Protein AF-A0A820Q859-F1 (afdb_monomer_lite)

Secondary structure (DSSP, 8-state):
------PPP-----S---HHHHHHHTTTS-SSS-----SSTT-S--S-TT--------S-GGGHHHHHHHHHHHH-S-TTT-BEEEEESSHHHHHHHTTS-TTEES-STTTTTTS-SEEEEEGGG-TT---TTB--------

pLDDT: mean 71.76, std 14.22, range [25.95, 87.44]

Structure (mmCIF, N/CA/C/O backbone):
data_AF-A0A820Q859-F1
#
_entry.id   AF-A0A820Q859-F1
#
loop_
_atom_site.group_PDB
_atom_site.id
_atom_site.type_symbol
_atom_site.label_atom_id
_atom_site.label_alt_id
_atom_site.label_comp_id
_atom_site.label_asym_id
_atom_site.label_entity_id
_atom_site.label_seq_id
_atom_site.pdbx_PDB_ins_code
_atom_site.Cartn_x
_atom_site.Cartn_y
_atom_site.Cartn_z
_atom_site.occupancy
_atom_site.B_iso_or_equiv
_atom_site.auth_seq_id
_atom_site.auth_comp_id
_atom_site.auth_asym_id
_atom_site.auth_atom_id
_atom_site.pdbx_PDB_model_num
ATOM 1 N N . MET A 1 1 ? -41.582 -17.927 31.302 1.00 36.53 1 MET A N 1
ATOM 2 C CA . MET A 1 1 ? -41.045 -17.971 29.927 1.00 36.53 1 MET A CA 1
ATOM 3 C C . MET A 1 1 ? -40.062 -16.819 29.808 1.00 36.53 1 MET A C 1
ATOM 5 O O . MET A 1 1 ? -40.500 -15.683 29.731 1.00 36.53 1 MET A O 1
ATOM 9 N N . PHE A 1 2 ? -38.762 -17.084 29.938 1.00 25.95 2 PHE A N 1
ATOM 10 C CA . PHE A 1 2 ? -37.740 -16.055 29.741 1.00 25.95 2 PHE A CA 1
ATOM 11 C C . PHE A 1 2 ? -37.345 -16.091 28.270 1.00 25.95 2 PHE A C 1
ATOM 13 O O . PHE A 1 2 ? -36.828 -17.099 27.791 1.00 25.95 2 PHE A O 1
ATOM 20 N N . ILE A 1 3 ? -37.661 -15.025 27.544 1.00 33.03 3 ILE A N 1
ATOM 21 C CA . ILE A 1 3 ? -37.110 -14.802 26.212 1.00 33.03 3 ILE A CA 1
ATOM 22 C C . ILE A 1 3 ? -35.664 -14.369 26.449 1.00 33.03 3 ILE A C 1
ATOM 24 O O . ILE A 1 3 ? -35.420 -13.276 26.949 1.00 33.03 3 ILE A O 1
ATOM 28 N N . VAL A 1 4 ? -34.709 -15.253 26.167 1.00 40.31 4 VAL A N 1
ATOM 29 C CA . VAL A 1 4 ? -33.303 -14.859 26.053 1.00 40.31 4 VAL A CA 1
ATOM 30 C C . VAL A 1 4 ? -33.155 -14.266 24.658 1.00 40.31 4 VAL A C 1
ATOM 32 O O . VAL A 1 4 ? -33.149 -14.997 23.667 1.00 40.31 4 VAL A O 1
ATOM 35 N N . GLU A 1 5 ? -33.111 -12.938 24.569 1.00 49.72 5 GLU A N 1
ATOM 36 C CA . GLU A 1 5 ? -32.757 -12.262 23.324 1.00 49.72 5 GLU A CA 1
ATOM 37 C C . GLU A 1 5 ? -31.323 -12.651 22.948 1.00 49.72 5 GLU A C 1
ATOM 39 O O . GLU A 1 5 ? -30.380 -12.503 23.725 1.00 49.72 5 GLU A O 1
ATOM 44 N N . LYS A 1 6 ? -31.158 -13.221 21.754 1.00 53.34 6 LYS A N 1
ATOM 45 C CA . LYS A 1 6 ? -29.855 -13.618 21.227 1.00 53.34 6 LYS A CA 1
ATOM 46 C C . LYS A 1 6 ? -29.118 -12.359 20.770 1.00 53.34 6 LYS A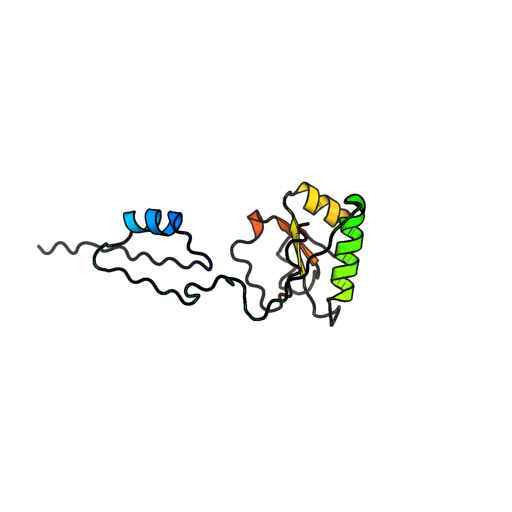 C 1
ATOM 48 O O . LYS A 1 6 ? -29.301 -11.915 19.638 1.00 53.34 6 LYS A O 1
ATOM 53 N N . GLU A 1 7 ? -28.305 -11.772 21.642 1.00 65.75 7 GLU A N 1
ATOM 54 C CA . GLU A 1 7 ? -27.445 -10.648 21.265 1.00 65.75 7 GLU A CA 1
ATOM 55 C C . GLU A 1 7 ? -26.340 -11.127 20.306 1.00 65.75 7 GLU A C 1
ATOM 57 O O . GLU A 1 7 ? -25.521 -11.986 20.635 1.00 65.75 7 GLU A O 1
ATOM 62 N N . ASN A 1 8 ? -26.325 -10.590 19.083 1.00 72.69 8 ASN A N 1
ATOM 63 C CA . ASN A 1 8 ? -25.276 -10.874 18.105 1.00 72.69 8 ASN A CA 1
ATOM 64 C C . ASN A 1 8 ? -24.046 -10.002 18.396 1.00 72.69 8 ASN A C 1
ATOM 66 O O . ASN A 1 8 ? -24.141 -8.776 18.424 1.00 72.69 8 ASN A O 1
ATOM 70 N N . VAL A 1 9 ? -22.879 -10.627 18.562 1.00 80.81 9 VAL A N 1
ATOM 71 C CA . VAL A 1 9 ? -21.610 -9.916 18.773 1.00 80.81 9 VAL A CA 1
ATOM 72 C C . VAL A 1 9 ? -21.007 -9.521 17.424 1.00 80.81 9 VAL A C 1
ATOM 74 O O . VAL A 1 9 ? -20.772 -10.372 16.568 1.00 80.81 9 VAL A O 1
ATOM 77 N N . MET A 1 10 ? -20.722 -8.229 17.243 1.00 81.00 10 MET A N 1
ATOM 78 C CA . MET A 1 10 ? -20.050 -7.687 16.058 1.00 81.00 10 MET A CA 1
ATOM 79 C C . MET A 1 10 ? -18.649 -7.199 16.432 1.00 81.00 10 MET A C 1
ATOM 81 O O . MET A 1 10 ? -18.503 -6.297 17.254 1.00 81.00 10 MET A O 1
ATOM 85 N N . ILE A 1 11 ? -17.623 -7.759 15.789 1.00 85.50 11 ILE A N 1
ATOM 86 C CA . ILE A 1 11 ? -16.226 -7.349 15.969 1.00 85.50 11 ILE A CA 1
ATOM 87 C C . ILE A 1 11 ? -15.690 -6.868 14.621 1.00 85.50 11 ILE A C 1
ATOM 89 O O . ILE A 1 11 ? -15.831 -7.556 13.613 1.00 85.50 11 ILE A O 1
ATOM 93 N N . VAL A 1 12 ? -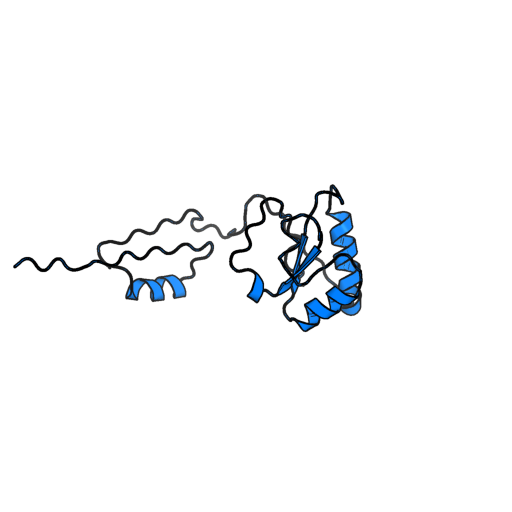15.090 -5.676 14.599 1.00 82.50 12 VAL A N 1
ATOM 94 C CA . VAL A 1 12 ? -14.527 -5.067 13.386 1.00 82.50 12 VAL A CA 1
ATOM 95 C C . VAL A 1 12 ? -13.068 -4.715 13.629 1.00 82.50 12 VAL A C 1
ATOM 97 O O . VAL A 1 12 ? -12.763 -3.925 14.520 1.00 82.50 12 VAL A O 1
ATOM 100 N N . PHE A 1 13 ? -12.181 -5.252 12.794 1.00 83.38 13 PHE A N 1
ATOM 101 C CA . PHE A 1 13 ? -10.766 -4.895 12.764 1.00 83.38 13 PHE A CA 1
ATOM 102 C C . PHE A 1 13 ? -10.464 -4.138 11.474 1.00 83.38 13 PHE A C 1
ATOM 104 O O . PHE A 1 13 ? -10.837 -4.577 10.388 1.00 83.38 13 PHE A O 1
ATOM 111 N N . SER A 1 14 ? -9.794 -2.993 11.585 1.00 79.56 14 SER A N 1
ATOM 112 C CA . SER A 1 14 ? -9.289 -2.269 10.421 1.00 79.56 14 SER A CA 1
ATOM 113 C C . SER A 1 14 ? -8.066 -1.444 10.790 1.00 79.56 14 SER A C 1
ATOM 115 O O . SER A 1 14 ? -8.062 -0.750 11.806 1.00 79.56 14 SER A O 1
ATOM 117 N N . ALA A 1 15 ? -7.060 -1.466 9.917 1.00 77.19 15 ALA A N 1
ATOM 118 C CA . ALA A 1 15 ? -5.903 -0.580 10.008 1.00 77.19 15 ALA A CA 1
ATOM 119 C C . ALA A 1 15 ? -6.274 0.890 9.731 1.00 77.19 15 ALA A C 1
ATOM 121 O O . ALA A 1 15 ? -5.5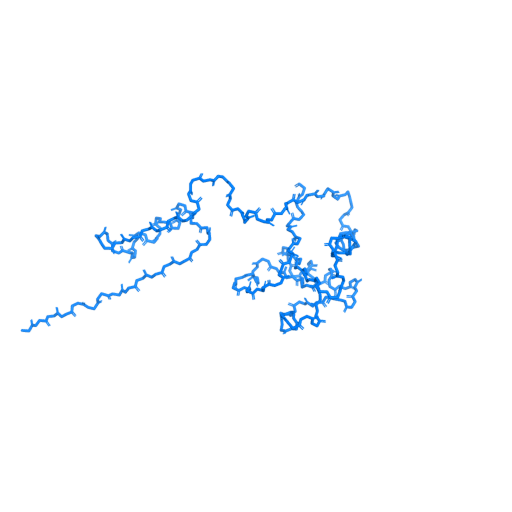85 1.803 10.176 1.00 77.19 15 ALA A O 1
ATOM 122 N N . THR A 1 16 ? -7.374 1.143 9.011 1.00 76.38 16 THR A N 1
ATOM 123 C CA . THR A 1 16 ? -7.867 2.501 8.747 1.00 76.38 16 THR A CA 1
ATOM 124 C C . THR A 1 16 ? -9.363 2.604 9.027 1.00 76.38 16 THR A C 1
ATOM 126 O O . THR A 1 16 ? -10.186 1.878 8.471 1.00 76.38 16 THR A O 1
ATOM 129 N N . ILE A 1 17 ? -9.748 3.523 9.913 1.00 80.25 17 ILE A N 1
ATOM 130 C CA . ILE A 1 17 ? -11.156 3.756 10.251 1.00 80.25 17 ILE A CA 1
ATOM 131 C C . ILE A 1 17 ? -11.516 5.195 9.885 1.00 80.25 17 ILE A C 1
ATOM 133 O O . ILE A 1 17 ? -11.246 6.134 10.636 1.00 80.25 17 ILE A O 1
ATOM 137 N N . SER A 1 18 ? -12.122 5.365 8.708 1.00 81.88 18 SER A N 1
ATOM 138 C CA . SER A 1 18 ? -12.617 6.660 8.235 1.00 81.88 18 SER A CA 1
ATOM 139 C C . SER A 1 18 ? -13.898 7.079 8.966 1.00 81.88 18 SER A C 1
ATOM 141 O O . SER A 1 18 ? -14.621 6.253 9.528 1.00 81.88 18 SER A O 1
ATOM 143 N N . TYR A 1 19 ? -14.212 8.378 8.944 1.00 81.69 19 TYR A N 1
ATOM 144 C CA . TYR A 1 19 ? -15.425 8.905 9.578 1.00 81.69 19 TYR A CA 1
ATOM 145 C C . TYR A 1 19 ? -16.710 8.282 9.004 1.00 81.69 19 TYR A C 1
ATOM 147 O O . TYR A 1 19 ? -17.597 7.880 9.756 1.00 81.69 19 TYR A O 1
ATOM 155 N N . TRP A 1 20 ? -16.789 8.138 7.677 1.00 87.25 20 TRP A N 1
ATOM 156 C CA . TRP A 1 20 ? -17.935 7.510 7.014 1.00 87.25 20 TRP A CA 1
ATOM 157 C C . TRP A 1 20 ? -18.148 6.059 7.472 1.00 87.25 20 TRP A C 1
ATOM 159 O O . TRP A 1 20 ? -19.287 5.650 7.713 1.00 87.25 20 TRP A O 1
ATOM 169 N N . LEU A 1 21 ? -17.063 5.301 7.667 1.00 83.81 21 LEU A N 1
ATOM 170 C CA . LEU A 1 21 ? -17.147 3.926 8.153 1.00 83.81 21 LEU A CA 1
ATOM 171 C C . LEU A 1 21 ? -17.681 3.886 9.590 1.00 83.81 21 LEU A C 1
ATOM 173 O O . LEU A 1 21 ? -18.595 3.115 9.870 1.00 83.81 21 LEU A O 1
ATOM 177 N N . LYS A 1 22 ? -17.205 4.773 10.480 1.00 83.56 22 LYS A N 1
ATOM 178 C CA . LYS A 1 22 ? -17.732 4.887 11.858 1.00 83.56 22 LYS A CA 1
ATOM 179 C C . LYS A 1 22 ? -19.234 5.175 11.874 1.00 83.56 22 LYS A C 1
ATOM 181 O O . LYS A 1 22 ? -19.971 4.524 12.610 1.00 83.56 22 LYS A O 1
ATOM 186 N N . LYS A 1 23 ? -19.688 6.118 11.042 1.00 86.06 23 LYS A N 1
ATOM 187 C CA . LYS A 1 23 ? -21.110 6.485 10.921 1.00 86.06 23 LYS A CA 1
ATOM 188 C C . LYS A 1 23 ? -21.965 5.345 10.359 1.00 86.06 23 LYS A C 1
ATOM 190 O O . LYS A 1 23 ? -23.142 5.228 10.690 1.00 86.06 23 LYS A O 1
ATOM 195 N N . SER A 1 24 ? -21.387 4.515 9.498 1.00 87.44 24 SER A N 1
ATOM 196 C CA . SER A 1 24 ? -22.075 3.348 8.945 1.00 87.44 24 SER A CA 1
ATOM 197 C C . SER A 1 24 ? -22.178 2.229 9.984 1.00 87.44 24 SER A C 1
ATOM 199 O O . SER A 1 24 ? -23.263 1.694 10.198 1.00 87.44 24 SER A O 1
ATOM 201 N N . LEU A 1 25 ? -21.085 1.941 10.698 1.00 85.06 25 LEU A N 1
ATOM 202 C CA . LEU A 1 25 ? -21.034 0.934 11.764 1.00 85.06 25 LEU A CA 1
ATOM 203 C C . LEU A 1 25 ? -21.946 1.272 12.949 1.00 85.06 25 LEU A C 1
ATOM 205 O O . LEU A 1 25 ? -22.538 0.371 13.538 1.00 85.06 25 LEU A O 1
ATOM 209 N N . SER A 1 26 ? -22.132 2.557 13.266 1.00 84.88 26 SER A N 1
ATOM 210 C CA . SER A 1 26 ? -22.999 2.976 14.375 1.00 84.88 26 SER A CA 1
ATOM 211 C C . SER A 1 26 ? -24.477 2.620 14.192 1.00 84.88 26 SER A C 1
ATOM 213 O O . SER A 1 26 ? -25.236 2.746 15.145 1.00 84.88 26 SER A O 1
ATOM 215 N N . ARG A 1 27 ? -24.903 2.211 12.989 1.00 86.50 27 ARG A N 1
ATOM 216 C CA . ARG A 1 27 ? -26.265 1.714 12.731 1.00 86.50 27 ARG A CA 1
ATOM 217 C C . ARG A 1 27 ? -26.455 0.253 13.138 1.00 86.50 27 ARG A C 1
ATOM 219 O O . ARG A 1 27 ? -27.584 -0.157 13.362 1.00 86.50 27 ARG A O 1
ATOM 226 N N . TYR A 1 28 ? -25.365 -0.510 13.197 1.00 82.06 28 TYR A N 1
ATOM 227 C CA . TYR A 1 28 ? -25.378 -1.954 13.439 1.00 82.06 28 TYR A CA 1
ATOM 228 C C . TYR A 1 28 ? -24.835 -2.328 14.821 1.00 82.06 28 TYR A C 1
ATOM 230 O O . TYR A 1 28 ? -25.159 -3.390 15.338 1.00 82.06 28 TYR A O 1
ATOM 238 N N . MET A 1 29 ? -24.012 -1.467 15.425 1.00 84.06 29 MET A N 1
ATOM 239 C CA . MET A 1 29 ? -23.481 -1.684 16.770 1.00 84.06 29 MET A CA 1
ATOM 240 C C . MET A 1 29 ? -24.447 -1.203 17.850 1.00 84.06 29 MET A C 1
ATOM 242 O O . MET A 1 29 ? -25.104 -0.171 17.696 1.00 84.06 29 MET A O 1
ATOM 246 N N . SER A 1 30 ? -24.456 -1.913 18.981 1.00 82.12 30 SER A N 1
ATOM 247 C CA . SER A 1 30 ? -25.167 -1.481 20.183 1.00 82.12 30 SER A CA 1
ATOM 248 C C . SER A 1 30 ? -24.743 -0.065 20.586 1.00 82.12 30 SER A C 1
ATOM 250 O O . SER A 1 30 ? -23.563 0.294 20.550 1.00 82.12 30 SER A O 1
ATOM 252 N N . GLN A 1 31 ? -25.717 0.766 20.957 1.00 79.62 31 GLN A N 1
ATOM 253 C CA . GLN A 1 31 ? -25.452 2.133 21.404 1.00 79.62 31 GLN A CA 1
ATOM 254 C C . GLN A 1 31 ? -24.889 2.169 22.827 1.00 79.62 31 GLN A C 1
ATOM 256 O O . GLN A 1 31 ? -24.100 3.062 23.137 1.00 79.62 31 GLN A O 1
ATOM 261 N N . THR A 1 32 ? -25.273 1.192 23.650 1.00 78.50 32 THR A N 1
ATOM 262 C CA . THR A 1 32 ? -24.944 1.091 25.076 1.00 78.50 32 THR A CA 1
ATOM 263 C C . THR A 1 32 ? -23.750 0.176 25.332 1.00 78.50 32 THR A C 1
ATOM 265 O O . THR A 1 32 ? -22.902 0.505 26.154 1.00 78.50 32 THR A O 1
ATOM 268 N N . ASN A 1 33 ? -23.624 -0.913 24.569 1.00 80.00 33 ASN A N 1
ATOM 269 C CA . ASN A 1 33 ? -22.588 -1.932 24.747 1.00 80.00 33 ASN A CA 1
ATOM 270 C C . ASN A 1 33 ? -21.635 -1.956 23.541 1.00 80.00 33 ASN A C 1
ATOM 272 O O . ASN A 1 33 ? -21.643 -2.890 22.740 1.00 80.00 33 ASN A O 1
ATOM 276 N N . LYS A 1 34 ? -20.819 -0.905 23.388 1.00 83.69 34 LYS A N 1
ATOM 277 C CA . LYS A 1 34 ? -19.760 -0.830 22.365 1.00 83.69 34 LYS A CA 1
ATOM 278 C C . LYS A 1 34 ? -18.437 -0.364 22.958 1.00 83.69 34 LYS A C 1
ATOM 280 O O . LYS A 1 34 ? -18.404 0.492 23.839 1.00 83.69 34 LYS A O 1
ATOM 285 N N . SER A 1 35 ? -17.339 -0.859 22.401 1.00 84.12 35 SER A N 1
ATOM 286 C CA . SER A 1 35 ? -15.987 -0.421 22.748 1.00 84.12 35 SER A CA 1
ATOM 287 C C . SER A 1 35 ? -15.204 -0.111 21.479 1.00 84.12 35 SER A C 1
ATOM 289 O O . SER A 1 35 ? -15.256 -0.863 20.509 1.00 84.12 35 SER A O 1
ATOM 291 N N . PHE A 1 36 ? -14.489 1.014 21.478 1.00 83.44 36 PHE A N 1
ATOM 292 C CA . PHE A 1 36 ? -13.631 1.422 20.369 1.00 83.44 36 PHE A CA 1
ATOM 293 C C . PHE A 1 36 ? -12.188 1.501 20.853 1.00 83.44 36 PHE A C 1
ATOM 295 O O . PHE A 1 36 ? -11.861 2.337 21.691 1.00 83.44 36 PHE A O 1
ATOM 302 N N . ILE A 1 37 ? -11.333 0.632 20.317 1.00 84.56 37 ILE A N 1
ATOM 303 C CA . ILE A 1 37 ? -9.910 0.581 20.654 1.00 84.56 37 ILE A CA 1
ATOM 304 C C . ILE A 1 37 ? -9.136 1.183 19.481 1.00 84.56 37 ILE A C 1
ATOM 306 O O . ILE A 1 37 ? -9.115 0.615 18.391 1.00 84.56 37 ILE A O 1
ATOM 310 N N . ASN A 1 38 ? -8.522 2.349 19.694 1.00 82.06 38 ASN A N 1
ATOM 311 C CA . ASN A 1 38 ? -7.678 3.012 18.700 1.00 82.06 38 ASN A CA 1
ATOM 312 C C . ASN A 1 38 ? -6.214 2.963 19.133 1.00 82.06 38 ASN A C 1
ATOM 314 O O . ASN A 1 38 ? -5.790 3.771 19.953 1.00 82.06 38 ASN A O 1
ATOM 318 N N . LEU A 1 39 ? -5.447 2.044 18.550 1.00 80.69 39 LEU A N 1
ATOM 319 C CA . LEU A 1 39 ? -4.013 1.910 18.827 1.00 80.69 39 LEU A CA 1
ATOM 320 C C . LEU A 1 39 ? -3.140 2.885 18.013 1.00 80.69 39 LEU A C 1
ATOM 322 O O . LEU A 1 39 ? -1.948 2.987 18.273 1.00 80.69 39 LEU A O 1
ATOM 326 N N . ILE A 1 40 ? -3.716 3.595 17.033 1.00 74.00 40 ILE A N 1
ATOM 327 C CA . ILE A 1 40 ? -2.992 4.506 16.124 1.00 74.00 40 ILE A CA 1
ATOM 328 C C . ILE A 1 40 ? -3.024 5.961 16.641 1.00 74.00 40 ILE A C 1
ATOM 330 O O . ILE A 1 40 ? -2.132 6.753 16.339 1.00 74.00 40 ILE A O 1
ATOM 334 N N . GLY A 1 41 ? -4.037 6.325 17.437 1.00 70.69 41 GLY A N 1
ATOM 335 C CA . GLY A 1 41 ? -4.248 7.698 17.920 1.00 70.69 41 GLY A CA 1
ATOM 336 C C . GLY A 1 41 ? -4.710 8.668 16.820 1.00 70.69 41 GLY A C 1
ATOM 337 O O . GLY A 1 41 ? -5.250 8.235 15.799 1.00 70.69 41 GLY A O 1
ATOM 338 N N . ASP A 1 42 ? -4.506 9.974 17.035 1.00 68.81 42 ASP A N 1
ATOM 339 C CA . ASP A 1 42 ? -4.796 11.058 16.069 1.00 68.81 42 ASP A CA 1
ATOM 340 C C . ASP A 1 42 ? -3.569 11.446 15.218 1.00 68.81 42 ASP A C 1
ATOM 342 O O . ASP A 1 42 ? -3.544 12.489 14.561 1.00 68.81 42 ASP A O 1
ATOM 346 N N . SER A 1 43 ? -2.533 10.600 15.213 1.00 59.91 43 SER A N 1
ATOM 347 C CA . SER A 1 43 ? -1.325 10.814 14.416 1.00 59.91 43 SER A CA 1
ATOM 348 C C . SER A 1 43 ? -1.653 10.927 12.922 1.00 59.91 43 SER A C 1
ATOM 350 O O . SER A 1 43 ? -2.423 10.137 12.363 1.00 59.91 43 SER A O 1
ATOM 352 N N . GLN A 1 44 ? -1.024 11.897 12.252 1.00 57.53 44 GLN A N 1
ATOM 353 C CA . GLN A 1 44 ? -1.093 12.022 10.793 1.00 57.53 44 GLN A CA 1
ATOM 354 C C . GLN A 1 44 ? -0.324 10.900 10.079 1.00 57.53 44 GLN A C 1
ATOM 356 O O . GLN A 1 44 ? -0.698 10.508 8.973 1.00 57.53 44 GLN A O 1
ATOM 361 N N . GLN A 1 45 ? 0.706 10.334 10.718 1.00 57.72 45 GLN A N 1
ATOM 362 C CA . GLN A 1 45 ? 1.410 9.159 10.209 1.00 57.72 45 GLN A CA 1
ATOM 363 C C . GLN A 1 45 ? 0.653 7.890 10.604 1.00 57.72 45 GLN A C 1
ATOM 365 O O . GLN A 1 45 ? 0.732 7.421 11.737 1.00 57.72 45 GLN A O 1
ATOM 370 N N . LYS A 1 46 ? -0.090 7.345 9.636 1.00 66.94 46 LYS A N 1
ATOM 371 C CA . LYS A 1 46 ? -0.842 6.081 9.746 1.00 66.94 46 LYS A CA 1
ATOM 372 C C . LYS A 1 46 ? -0.109 4.892 9.113 1.00 66.94 46 LYS A C 1
ATOM 374 O O . LYS A 1 46 ? -0.710 3.845 8.891 1.00 66.94 46 LYS A O 1
ATOM 379 N N . THR A 1 47 ? 1.163 5.070 8.767 1.00 66.06 47 THR A N 1
ATOM 380 C CA . THR A 1 47 ? 2.028 4.036 8.191 1.00 66.06 47 THR A CA 1
ATOM 381 C C . THR A 1 47 ? 2.886 3.394 9.279 1.00 66.06 47 THR A C 1
ATOM 383 O O . THR A 1 47 ? 3.105 3.975 10.340 1.00 66.06 47 THR A O 1
ATOM 386 N N . ALA A 1 48 ? 3.343 2.162 9.047 1.00 71.69 48 ALA A N 1
ATOM 387 C CA . ALA A 1 48 ? 4.171 1.451 10.016 1.00 71.69 48 ALA A CA 1
ATOM 388 C C . ALA A 1 48 ? 5.507 2.182 10.247 1.00 71.69 48 ALA A C 1
ATOM 390 O O . ALA A 1 48 ? 6.155 2.614 9.298 1.00 71.69 48 ALA A O 1
ATOM 391 N N . ILE A 1 49 ? 5.936 2.263 11.511 1.00 70.56 49 ILE A N 1
ATOM 392 C CA . ILE A 1 49 ? 7.121 3.027 11.955 1.00 70.56 49 ILE A CA 1
ATOM 393 C C . ILE A 1 49 ? 8.406 2.560 11.247 1.00 70.56 49 ILE A C 1
ATOM 395 O O . ILE A 1 49 ? 9.301 3.354 10.979 1.00 70.56 49 ILE A O 1
ATOM 399 N N . ASN A 1 50 ? 8.473 1.278 10.887 1.00 77.19 50 ASN A N 1
ATOM 400 C CA . ASN A 1 50 ? 9.647 0.660 10.268 1.00 77.19 50 ASN A CA 1
ATOM 401 C C . ASN A 1 50 ? 9.642 0.735 8.728 1.00 77.19 50 ASN A C 1
ATOM 403 O O . ASN A 1 50 ? 10.412 0.021 8.083 1.00 77.19 50 ASN A O 1
ATOM 407 N N . VAL A 1 51 ? 8.772 1.553 8.122 1.00 77.62 51 VAL A N 1
ATOM 408 C CA . VAL A 1 51 ? 8.676 1.711 6.662 1.00 77.62 51 VAL A CA 1
ATOM 409 C C . VAL A 1 51 ? 9.265 3.051 6.231 1.00 77.62 51 VAL A C 1
ATOM 4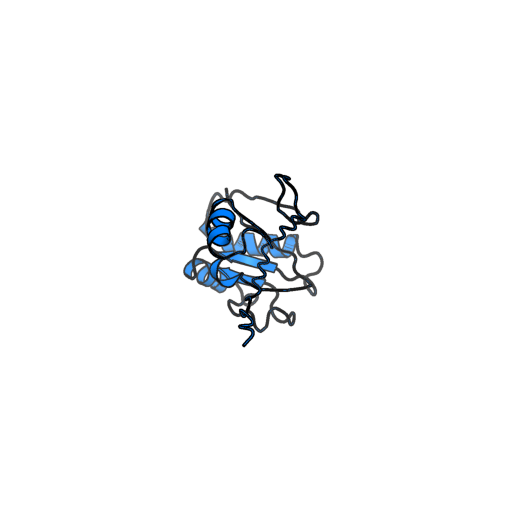11 O O . VAL A 1 51 ? 8.793 4.115 6.626 1.00 77.62 51 VAL A O 1
ATOM 414 N N . GLN A 1 52 ? 10.272 2.999 5.358 1.00 81.56 52 GLN A N 1
ATOM 415 C CA . GLN A 1 52 ? 10.810 4.179 4.686 1.00 81.56 52 GLN A CA 1
ATOM 416 C C . GLN A 1 52 ? 10.091 4.397 3.350 1.00 81.56 52 GLN A C 1
ATOM 418 O O . GLN A 1 52 ? 10.028 3.497 2.514 1.00 81.56 52 GLN A O 1
ATOM 423 N N . HIS A 1 53 ? 9.579 5.608 3.132 1.00 82.88 53 HIS A N 1
ATOM 424 C CA . HIS A 1 53 ? 8.911 5.991 1.889 1.00 82.88 53 HIS A CA 1
ATOM 425 C C . HIS A 1 53 ? 9.876 6.742 0.965 1.00 82.88 53 HIS A C 1
ATOM 427 O O . HIS A 1 53 ? 10.507 7.713 1.378 1.00 82.88 53 HIS A O 1
ATOM 433 N N . LEU A 1 54 ? 9.967 6.305 -0.292 1.00 83.81 54 LEU A N 1
ATOM 434 C CA . LEU A 1 54 ? 10.758 6.938 -1.350 1.00 83.81 54 LEU A CA 1
ATOM 435 C C . LEU A 1 54 ? 9.845 7.251 -2.541 1.00 83.81 54 LEU A C 1
ATOM 437 O O . LEU A 1 54 ? 8.916 6.493 -2.815 1.00 83.81 54 LEU A O 1
ATOM 441 N N . SER A 1 55 ? 10.111 8.349 -3.250 1.00 86.31 55 SER A N 1
ATOM 442 C CA . SER A 1 55 ? 9.392 8.726 -4.474 1.00 86.31 55 SER A CA 1
ATOM 443 C C . SER A 1 55 ? 10.378 9.035 -5.599 1.00 86.31 55 SER A C 1
ATOM 445 O O . SER A 1 55 ? 11.465 9.561 -5.363 1.00 86.31 55 SER A O 1
ATOM 447 N N . PHE A 1 56 ? 10.002 8.677 -6.827 1.00 83.38 56 PHE A N 1
ATOM 448 C CA . PHE A 1 56 ? 10.821 8.865 -8.021 1.00 83.38 56 PHE A CA 1
ATOM 449 C C . PHE A 1 56 ? 9.960 9.458 -9.130 1.00 83.38 56 PHE A C 1
ATOM 451 O O . PHE A 1 56 ? 8.924 8.897 -9.485 1.00 83.38 56 PHE A O 1
ATOM 458 N N . LYS A 1 57 ? 10.397 10.581 -9.701 1.00 85.56 57 LYS A N 1
ATOM 459 C CA . LYS A 1 57 ? 9.742 11.165 -10.871 1.00 85.56 57 LYS A CA 1
ATOM 460 C C . LYS A 1 57 ? 10.251 10.478 -12.136 1.00 85.56 57 LYS A C 1
ATOM 462 O O . LYS A 1 57 ? 11.457 10.398 -12.356 1.00 85.56 57 LYS A O 1
ATOM 467 N N . LEU A 1 58 ? 9.327 10.018 -12.973 1.00 82.75 58 LEU A N 1
ATOM 468 C CA . LEU A 1 58 ? 9.628 9.400 -14.260 1.00 82.75 58 LEU A CA 1
ATOM 469 C C . LEU A 1 58 ? 9.283 10.366 -15.391 1.00 82.75 58 LEU A C 1
ATOM 471 O O . LEU A 1 58 ? 8.149 10.821 -15.493 1.00 82.75 58 LEU A O 1
ATOM 475 N N . ASN A 1 59 ? 10.263 10.661 -16.247 1.00 83.94 59 ASN A N 1
ATOM 476 C CA . ASN A 1 59 ? 10.055 11.508 -17.427 1.00 83.94 59 ASN A CA 1
ATOM 477 C C . ASN A 1 59 ? 9.524 10.712 -18.630 1.00 83.94 59 ASN A C 1
ATOM 479 O O . ASN A 1 59 ? 8.890 11.284 -19.507 1.00 83.94 59 ASN A O 1
ATOM 483 N N . ASN A 1 60 ? 9.789 9.403 -18.673 1.00 85.19 60 ASN A N 1
ATOM 484 C CA . ASN A 1 60 ? 9.285 8.493 -19.695 1.00 85.19 60 ASN A CA 1
ATOM 485 C C . ASN A 1 60 ? 8.656 7.270 -19.012 1.00 85.19 60 ASN A C 1
ATOM 487 O O . ASN A 1 60 ? 9.345 6.528 -18.308 1.00 85.19 60 ASN A O 1
ATOM 491 N N . ILE A 1 61 ? 7.353 7.079 -19.224 1.00 80.50 61 ILE A N 1
ATOM 492 C CA . ILE A 1 61 ? 6.576 5.987 -18.633 1.00 80.50 61 ILE A CA 1
ATOM 493 C C . ILE A 1 61 ? 6.945 4.618 -19.217 1.00 80.50 61 ILE A C 1
ATOM 495 O O . ILE A 1 61 ? 6.875 3.619 -18.505 1.00 80.50 61 ILE A O 1
ATOM 499 N N . ASP A 1 62 ? 7.429 4.571 -20.459 1.00 81.25 62 ASP A N 1
ATOM 500 C CA . ASP A 1 62 ? 7.783 3.324 -21.146 1.00 81.25 62 ASP A CA 1
ATOM 501 C C . ASP A 1 62 ? 8.958 2.613 -20.459 1.00 81.25 62 ASP A C 1
ATOM 503 O O . ASP A 1 62 ? 9.071 1.390 -20.493 1.00 81.25 62 ASP A O 1
ATOM 507 N N . LYS A 1 63 ? 9.808 3.371 -19.749 1.00 82.88 63 LYS A N 1
ATOM 508 C CA . LYS A 1 63 ? 10.942 2.842 -18.972 1.00 82.88 63 LYS A CA 1
ATOM 509 C C . LYS A 1 63 ? 10.568 2.367 -17.566 1.00 82.88 63 LYS A C 1
ATOM 511 O O . LYS A 1 63 ? 11.440 1.938 -16.811 1.00 82.88 63 LYS A O 1
ATOM 516 N N . ARG A 1 64 ? 9.291 2.439 -17.175 1.00 83.75 64 ARG A N 1
ATOM 517 C CA . ARG A 1 64 ? 8.842 2.085 -15.818 1.00 83.75 64 ARG A CA 1
ATOM 518 C C . ARG A 1 64 ? 9.226 0.654 -15.435 1.00 83.75 64 ARG A C 1
ATOM 520 O O . ARG A 1 64 ? 9.646 0.446 -14.303 1.00 83.75 64 ARG A O 1
ATOM 527 N N . ALA A 1 65 ? 9.126 -0.299 -16.363 1.00 80.62 65 ALA A N 1
ATOM 528 C CA . ALA A 1 65 ? 9.479 -1.699 -16.115 1.00 80.62 65 ALA A CA 1
ATOM 529 C C . ALA A 1 65 ? 10.959 -1.874 -15.742 1.00 80.62 65 ALA A C 1
ATOM 531 O O . ALA A 1 65 ? 11.278 -2.448 -14.702 1.00 80.62 65 ALA A O 1
ATOM 532 N N . GLU A 1 66 ? 11.853 -1.308 -16.555 1.00 82.75 66 GLU A N 1
ATOM 533 C CA . GLU A 1 66 ? 13.303 -1.334 -16.340 1.00 82.75 66 GLU A CA 1
ATOM 534 C C . GLU A 1 66 ? 13.675 -0.686 -15.001 1.00 82.75 66 GLU A C 1
ATOM 536 O O . GLU A 1 66 ? 14.416 -1.258 -14.206 1.00 82.75 66 GLU A O 1
ATOM 541 N N . ILE A 1 67 ? 13.079 0.470 -14.697 1.00 85.69 67 ILE A N 1
ATOM 542 C CA . ILE A 1 67 ? 13.368 1.210 -13.465 1.00 85.69 67 ILE A CA 1
ATOM 543 C C . ILE A 1 67 ? 12.881 0.454 -12.227 1.00 85.69 67 ILE A C 1
ATOM 545 O O . ILE A 1 67 ? 13.597 0.407 -11.228 1.00 85.69 67 ILE A O 1
ATOM 549 N N . VAL A 1 68 ? 11.694 -0.159 -12.273 1.00 83.69 68 VAL A N 1
ATOM 550 C CA . VAL A 1 68 ? 11.190 -0.991 -11.167 1.00 83.69 68 VAL A CA 1
ATOM 551 C C . VAL A 1 68 ? 12.144 -2.154 -10.885 1.00 83.69 68 VAL A C 1
ATOM 553 O O . VAL A 1 68 ? 12.435 -2.423 -9.719 1.00 83.69 68 VAL A O 1
ATOM 556 N N . LEU A 1 69 ? 12.682 -2.794 -11.926 1.00 79.44 69 LEU A N 1
ATOM 557 C CA . LEU A 1 69 ? 13.671 -3.865 -11.781 1.00 79.44 69 LEU A CA 1
ATOM 558 C C . LEU A 1 69 ? 14.986 -3.351 -11.180 1.00 79.44 69 LEU A C 1
ATOM 560 O O . LEU A 1 69 ? 15.474 -3.924 -10.207 1.00 79.44 69 LEU A O 1
ATOM 564 N N . SER A 1 70 ? 15.518 -2.229 -11.673 1.00 83.62 70 SER A N 1
ATOM 565 C CA . SER A 1 70 ? 16.735 -1.628 -11.108 1.00 83.62 70 SER A CA 1
ATOM 566 C C . SER A 1 70 ? 16.560 -1.221 -9.640 1.00 83.62 70 SER A C 1
ATOM 568 O O . SER A 1 70 ? 17.478 -1.369 -8.832 1.00 83.62 70 SER A O 1
ATOM 570 N N . LEU A 1 71 ? 15.381 -0.712 -9.265 1.00 86.00 71 LEU A N 1
ATOM 571 C CA . LEU A 1 71 ? 15.055 -0.392 -7.874 1.00 86.00 71 LEU A CA 1
ATOM 572 C C . LEU A 1 71 ? 14.981 -1.657 -7.018 1.00 86.00 71 LEU A C 1
ATOM 574 O O . LEU A 1 71 ? 15.524 -1.672 -5.912 1.00 86.00 71 LEU A O 1
ATOM 578 N N . PHE A 1 72 ? 14.351 -2.715 -7.525 1.00 81.69 72 PHE A N 1
ATOM 579 C CA . PHE A 1 72 ? 14.301 -3.999 -6.838 1.00 81.69 72 PHE A CA 1
ATOM 580 C C . PHE A 1 72 ? 15.710 -4.521 -6.535 1.00 81.69 72 PHE A C 1
ATOM 582 O O . PHE A 1 72 ? 15.991 -4.857 -5.387 1.00 81.69 72 PHE A O 1
ATOM 589 N N . GLU A 1 73 ? 16.615 -4.522 -7.513 1.00 80.44 73 GLU A N 1
ATOM 590 C CA . GLU A 1 73 ? 18.000 -4.971 -7.323 1.00 80.44 73 GLU A CA 1
ATOM 591 C C . GLU A 1 73 ? 18.765 -4.091 -6.331 1.00 80.44 73 GLU A C 1
ATOM 593 O O . GLU A 1 73 ? 19.421 -4.603 -5.424 1.00 80.44 73 GLU A O 1
ATOM 598 N N . LYS A 1 74 ? 18.633 -2.765 -6.448 1.00 84.31 74 LYS A N 1
ATOM 599 C CA . LYS A 1 74 ? 19.333 -1.804 -5.587 1.00 84.31 74 LYS A CA 1
ATOM 600 C C . LYS A 1 74 ? 18.915 -1.895 -4.117 1.00 84.31 74 LYS A C 1
ATOM 602 O O . LYS A 1 74 ? 19.756 -1.729 -3.236 1.00 84.31 74 LYS A O 1
ATOM 607 N N . TYR A 1 75 ? 17.626 -2.101 -3.849 1.00 83.06 75 TYR A N 1
ATOM 608 C CA . TYR A 1 75 ? 17.078 -2.117 -2.486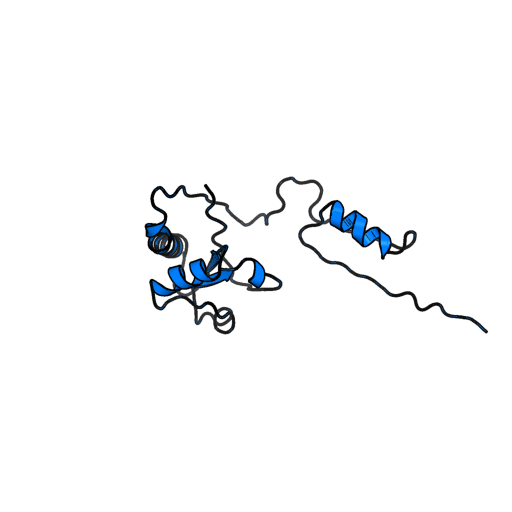 1.00 83.06 75 TYR A CA 1
ATOM 609 C C . TYR A 1 75 ? 16.941 -3.530 -1.896 1.00 83.06 75 TYR A C 1
ATOM 611 O O . TYR A 1 75 ? 16.642 -3.685 -0.707 1.00 83.06 75 TYR A O 1
ATOM 619 N N . SER A 1 76 ? 17.222 -4.570 -2.683 1.00 75.56 76 SER A N 1
ATOM 620 C CA . SER A 1 76 ? 17.289 -5.950 -2.203 1.00 75.56 76 SER A CA 1
ATOM 621 C C . SER A 1 76 ? 18.662 -6.252 -1.604 1.00 75.56 76 SER A C 1
ATOM 623 O O . SER A 1 76 ? 19.543 -6.783 -2.271 1.00 75.56 76 SER A O 1
ATOM 625 N N . ASN A 1 77 ? 18.836 -5.969 -0.307 1.00 66.00 77 ASN A N 1
ATOM 626 C CA . ASN A 1 77 ? 20.094 -6.218 0.423 1.00 66.00 77 ASN A CA 1
ATOM 627 C C . ASN A 1 77 ? 20.639 -7.656 0.269 1.00 66.00 77 ASN A C 1
ATOM 629 O O . ASN A 1 77 ? 21.844 -7.871 0.365 1.00 66.00 77 ASN A O 1
ATOM 633 N N . ASN A 1 78 ? 19.764 -8.653 0.087 1.00 66.94 78 ASN A N 1
ATOM 634 C CA . ASN A 1 78 ? 20.153 -10.025 -0.235 1.00 66.94 78 ASN A CA 1
ATOM 635 C C . ASN A 1 78 ? 19.186 -10.595 -1.277 1.00 66.94 78 ASN A C 1
ATOM 637 O O . ASN A 1 78 ? 18.045 -10.936 -0.955 1.00 66.94 78 ASN A O 1
ATOM 641 N N . ILE A 1 79 ? 19.660 -10.714 -2.515 1.00 60.22 79 ILE A N 1
ATOM 642 C CA . ILE A 1 79 ? 18.908 -11.207 -3.680 1.00 60.22 79 ILE A CA 1
ATOM 643 C C . ILE A 1 79 ? 18.279 -12.598 -3.459 1.00 60.22 79 ILE A C 1
ATOM 645 O O . ILE A 1 79 ? 17.272 -12.922 -4.091 1.00 60.22 79 ILE A O 1
ATOM 649 N N . ASN A 1 80 ? 18.823 -13.405 -2.541 1.00 62.09 80 ASN A N 1
ATOM 650 C CA . ASN A 1 80 ? 18.336 -14.757 -2.245 1.00 62.09 80 ASN A CA 1
ATOM 651 C C . ASN A 1 80 ? 17.332 -14.813 -1.080 1.00 62.09 80 ASN A C 1
ATOM 653 O O . ASN A 1 80 ? 16.817 -15.884 -0.778 1.00 62.09 80 ASN A O 1
ATOM 657 N N . LYS A 1 81 ? 17.070 -13.689 -0.397 1.00 66.31 81 LYS A N 1
ATOM 658 C CA . LYS A 1 81 ? 16.143 -13.612 0.752 1.00 66.31 81 LYS A CA 1
ATOM 659 C C . LYS A 1 81 ? 15.138 -12.460 0.671 1.00 66.31 81 LYS A C 1
ATOM 661 O O . LYS A 1 81 ? 14.324 -12.310 1.573 1.00 66.31 81 LYS A O 1
ATOM 666 N N . SER A 1 82 ? 15.225 -11.611 -0.351 1.00 70.75 82 SER A N 1
ATOM 667 C CA . SER A 1 82 ? 14.371 -10.427 -0.472 1.00 70.75 82 SER A CA 1
ATOM 668 C C . SER A 1 82 ? 13.192 -10.726 -1.384 1.00 70.75 82 SER A C 1
ATOM 670 O O . SER A 1 82 ? 13.364 -11.274 -2.474 1.00 70.75 82 SER A O 1
ATOM 672 N N . GLN A 1 83 ? 12.005 -10.339 -0.932 1.00 77.56 83 GLN A N 1
ATOM 673 C CA . GLN A 1 83 ? 10.784 -10.396 -1.715 1.00 77.56 83 GLN A CA 1
ATOM 674 C C . GLN A 1 83 ? 10.159 -9.011 -1.777 1.00 77.56 83 GLN A C 1
ATOM 676 O O . GLN A 1 83 ? 10.125 -8.291 -0.774 1.00 77.56 83 GLN A O 1
ATOM 681 N N . SER A 1 84 ? 9.643 -8.653 -2.945 1.00 81.81 84 SER A N 1
ATOM 682 C CA . SER A 1 84 ? 9.001 -7.365 -3.176 1.00 81.81 84 SER A CA 1
ATOM 683 C C . SER A 1 84 ? 7.678 -7.542 -3.898 1.00 81.81 84 SER A C 1
ATOM 685 O O . SER A 1 84 ? 7.493 -8.462 -4.692 1.00 81.81 84 SER A O 1
ATOM 687 N N . ILE A 1 85 ? 6.753 -6.634 -3.606 1.00 83.69 85 ILE A N 1
ATOM 688 C CA . ILE A 1 85 ? 5.453 -6.551 -4.263 1.00 83.69 85 ILE A CA 1
ATOM 689 C C . ILE A 1 85 ? 5.410 -5.229 -5.019 1.00 83.69 85 ILE A C 1
ATOM 691 O O . ILE A 1 85 ? 5.805 -4.197 -4.474 1.00 83.69 85 ILE A O 1
ATOM 695 N N . VAL A 1 86 ? 4.930 -5.275 -6.256 1.00 85.12 86 VAL A N 1
ATOM 696 C CA . VAL A 1 86 ? 4.675 -4.107 -7.096 1.00 85.12 86 VAL A CA 1
ATOM 697 C C . VAL A 1 86 ? 3.175 -4.000 -7.294 1.00 85.12 86 VAL A C 1
ATOM 699 O O . VAL A 1 86 ? 2.550 -4.878 -7.889 1.00 85.12 86 VAL A O 1
ATOM 702 N N . PHE A 1 87 ? 2.608 -2.903 -6.804 1.00 86.25 87 PHE A N 1
ATOM 703 C CA . PHE A 1 87 ? 1.202 -2.588 -7.007 1.00 86.25 87 PHE A CA 1
ATOM 704 C C . PHE A 1 87 ? 1.011 -1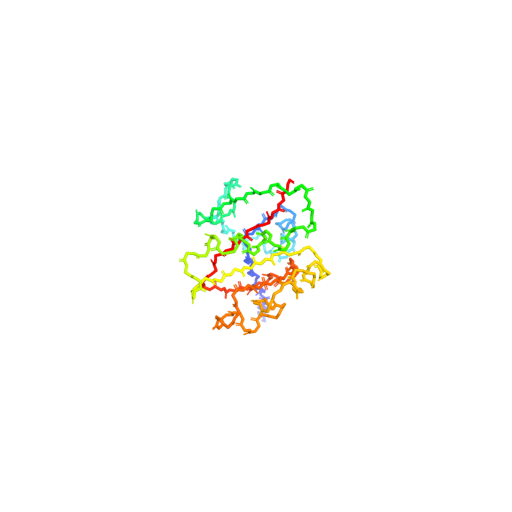.821 -8.314 1.00 86.25 87 PHE A C 1
ATOM 706 O O . PHE A 1 87 ? 1.715 -0.844 -8.589 1.00 86.25 87 PHE A O 1
ATOM 713 N N . CYS A 1 88 ? 0.051 -2.271 -9.113 1.00 83.62 88 CYS A N 1
ATOM 714 C CA . CYS A 1 88 ? -0.365 -1.628 -10.354 1.00 83.62 88 CYS A CA 1
ATOM 715 C C . CYS A 1 88 ? -1.835 -1.229 -10.268 1.00 83.62 88 CYS A C 1
ATOM 717 O O . CYS A 1 88 ? -2.630 -1.855 -9.563 1.00 83.62 88 CYS A O 1
ATOM 719 N N . GLN A 1 89 ? -2.223 -0.212 -11.030 1.00 83.12 89 GLN A N 1
ATOM 720 C CA . GLN A 1 89 ? -3.603 0.257 -11.023 1.00 83.12 89 GLN A CA 1
ATOM 721 C C . GLN A 1 89 ? -4.502 -0.644 -11.872 1.00 83.12 89 GLN A C 1
ATOM 723 O O . GLN A 1 89 ? -5.672 -0.846 -11.545 1.00 83.12 89 GLN A O 1
ATOM 728 N N . THR A 1 90 ? -3.970 -1.190 -12.968 1.00 83.69 90 THR A N 1
ATOM 729 C CA . THR A 1 90 ? -4.737 -2.027 -13.897 1.00 83.69 90 THR A CA 1
ATOM 730 C C . THR A 1 90 ? -4.073 -3.377 -14.123 1.00 83.69 90 THR A C 1
ATOM 732 O O . THR A 1 90 ? -2.857 -3.523 -14.018 1.00 83.69 90 THR A O 1
ATOM 735 N N . LYS A 1 91 ? -4.880 -4.373 -14.505 1.00 82.19 91 LYS A N 1
ATOM 736 C CA . LYS A 1 91 ? -4.371 -5.686 -14.915 1.00 82.19 91 LYS A CA 1
ATOM 737 C C . LYS A 1 91 ? -3.446 -5.583 -16.133 1.00 82.19 91 LYS A C 1
ATOM 739 O O . LYS A 1 91 ? -2.439 -6.269 -16.187 1.00 82.19 91 LYS A O 1
ATOM 744 N N . GLN A 1 92 ? -3.753 -4.684 -17.069 1.00 82.56 92 GLN A N 1
ATOM 745 C CA . GLN A 1 92 ? -2.915 -4.454 -18.243 1.00 82.56 92 GLN A CA 1
ATOM 746 C C . GLN A 1 92 ? -1.518 -3.947 -17.858 1.00 82.56 92 GLN A C 1
ATOM 748 O O . GLN A 1 92 ? -0.534 -4.389 -18.441 1.00 82.56 92 GLN A O 1
ATOM 753 N N . GLU A 1 93 ? -1.409 -3.057 -16.866 1.00 80.81 93 GLU A N 1
ATOM 754 C CA . GLU A 1 93 ? -0.105 -2.642 -16.332 1.00 80.81 93 GLU A CA 1
ATOM 755 C C . GLU A 1 93 ? 0.645 -3.817 -15.699 1.00 80.81 93 GLU A C 1
ATOM 757 O O . GLU A 1 93 ? 1.841 -3.965 -15.954 1.00 80.81 93 GLU A O 1
ATOM 762 N N . CYS A 1 94 ? -0.047 -4.667 -14.924 1.00 81.69 94 CYS A N 1
ATOM 763 C CA . CYS A 1 94 ? 0.557 -5.891 -14.397 1.00 81.69 94 CYS A CA 1
ATOM 764 C C . CYS A 1 94 ? 1.106 -6.751 -15.534 1.00 81.69 94 CYS A C 1
ATOM 766 O O . CYS A 1 94 ? 2.263 -7.139 -15.471 1.00 81.69 94 CYS A O 1
ATOM 768 N N . ASP A 1 95 ? 0.314 -6.996 -16.580 1.00 80.88 95 ASP A N 1
ATOM 769 C CA . ASP A 1 95 ? 0.699 -7.834 -17.718 1.00 80.88 95 ASP A CA 1
ATOM 770 C C . ASP A 1 95 ? 1.871 -7.238 -18.516 1.00 80.88 95 ASP A C 1
ATOM 772 O O . ASP A 1 95 ? 2.685 -7.978 -19.058 1.00 80.88 95 ASP A O 1
ATOM 776 N N . LEU A 1 96 ? 1.975 -5.908 -18.612 1.00 79.38 96 LEU A N 1
ATOM 777 C CA . LEU A 1 96 ? 3.088 -5.232 -19.289 1.00 79.38 96 LEU A CA 1
ATOM 778 C C . LEU A 1 96 ? 4.385 -5.324 -18.481 1.00 79.38 96 LEU A C 1
ATOM 780 O O . LEU A 1 96 ? 5.428 -5.670 -19.033 1.00 79.38 96 LEU A O 1
ATOM 784 N N . LEU A 1 97 ? 4.314 -5.068 -17.172 1.00 78.25 97 LEU A N 1
ATOM 785 C CA . LEU A 1 97 ? 5.449 -5.253 -16.264 1.00 78.25 97 LEU A CA 1
ATOM 786 C C . LEU A 1 97 ? 5.830 -6.734 -16.151 1.00 78.25 97 LEU A C 1
ATOM 788 O O . LEU A 1 97 ? 7.003 -7.062 -16.017 1.00 78.25 97 LEU A O 1
ATOM 792 N N . ALA A 1 98 ? 4.841 -7.619 -16.281 1.00 76.38 98 ALA A N 1
ATOM 793 C CA . ALA A 1 98 ? 4.990 -9.060 -16.311 1.00 76.38 98 ALA A CA 1
ATOM 794 C C . ALA A 1 98 ? 5.328 -9.622 -17.709 1.00 76.38 98 ALA A C 1
ATOM 796 O O . ALA A 1 98 ? 5.221 -10.826 -17.941 1.00 76.38 98 ALA A O 1
ATOM 797 N N . LYS A 1 99 ? 5.776 -8.805 -18.663 1.00 68.00 99 LYS A N 1
ATOM 798 C CA . LYS A 1 99 ? 6.381 -9.301 -19.917 1.00 68.00 99 LYS A CA 1
ATOM 799 C C . LYS A 1 99 ? 7.881 -9.057 -20.005 1.00 68.00 99 LYS A C 1
ATOM 801 O O . LYS A 1 99 ? 8.520 -9.595 -20.903 1.00 68.00 99 LYS A O 1
ATOM 806 N N . SER A 1 100 ? 8.447 -8.280 -19.083 1.00 61.06 100 SER A N 1
ATOM 807 C CA . SER A 1 100 ? 9.820 -7.809 -19.190 1.00 61.06 100 SER A CA 1
ATOM 808 C C . SER A 1 100 ? 10.901 -8.677 -18.525 1.00 61.06 100 SER A C 1
ATOM 810 O O . SER A 1 100 ? 12.030 -8.220 -18.581 1.00 61.06 100 SER A O 1
ATOM 812 N N . ASN A 1 101 ? 10.621 -9.836 -17.888 1.00 56.66 101 ASN A N 1
ATOM 813 C CA . ASN A 1 101 ? 11.598 -10.791 -17.293 1.00 56.66 101 ASN A CA 1
ATOM 814 C C . ASN A 1 101 ? 10.977 -12.041 -16.599 1.00 56.66 101 ASN A C 1
ATOM 816 O O . ASN A 1 101 ? 10.019 -11.946 -15.861 1.00 56.66 101 ASN A O 1
ATOM 820 N N . GLU A 1 102 ? 11.596 -13.221 -16.627 1.00 53.59 102 GLU A N 1
ATOM 821 C CA . GLU A 1 102 ? 11.056 -14.473 -16.022 1.00 53.59 102 GLU A CA 1
ATOM 822 C C . GLU A 1 102 ? 10.929 -14.522 -14.468 1.00 53.59 102 GLU A C 1
ATOM 824 O O . GLU A 1 102 ? 10.713 -15.582 -13.884 1.00 53.59 102 GLU A O 1
ATOM 829 N N . ILE A 1 103 ? 11.082 -13.400 -13.757 1.00 53.88 103 ILE A N 1
ATOM 830 C CA . ILE A 1 103 ? 11.264 -13.347 -12.289 1.00 53.88 103 ILE A CA 1
ATOM 831 C C . ILE A 1 103 ? 9.969 -12.978 -11.531 1.00 53.88 103 ILE A C 1
ATOM 833 O O . ILE A 1 103 ? 9.943 -13.007 -10.295 1.00 53.88 103 ILE A O 1
ATOM 837 N N . TYR A 1 104 ? 8.882 -12.658 -12.238 1.00 64.44 104 TYR A N 1
ATOM 838 C CA . TYR A 1 104 ? 7.606 -12.254 -11.639 1.00 64.44 104 TYR A CA 1
ATOM 839 C C . TYR A 1 104 ? 6.486 -13.280 -11.861 1.00 64.44 104 TYR A C 1
ATOM 841 O O . TYR A 1 104 ? 6.494 -14.063 -12.808 1.00 64.44 104 TYR A O 1
ATOM 849 N N . SER A 1 105 ? 5.466 -13.235 -11.008 1.00 58.62 105 SER A N 1
ATOM 850 C CA . SER A 1 105 ? 4.169 -13.854 -11.286 1.00 58.62 105 SER A CA 1
ATOM 851 C C . SER A 1 105 ? 3.050 -12.947 -10.803 1.00 58.62 105 SER A C 1
ATOM 853 O O . SER A 1 105 ? 3.226 -12.159 -9.876 1.00 58.62 105 SER A O 1
ATOM 855 N N . ILE A 1 106 ? 1.902 -13.078 -11.459 1.00 61.47 106 ILE A N 1
ATOM 856 C CA . ILE A 1 106 ? 0.628 -12.481 -11.050 1.00 61.47 106 ILE A CA 1
ATOM 857 C C . ILE A 1 106 ? -0.034 -13.367 -9.973 1.00 61.47 106 ILE A C 1
ATOM 859 O O . ILE A 1 106 ? -0.882 -12.906 -9.212 1.00 61.47 106 ILE A O 1
ATOM 863 N N . SER A 1 107 ? 0.360 -14.646 -9.881 1.00 65.25 107 SER A N 1
ATOM 864 C CA . SER A 1 107 ? -0.166 -15.608 -8.909 1.00 65.25 107 SER A CA 1
ATOM 865 C C . SER A 1 107 ? 0.590 -15.580 -7.577 1.00 65.25 107 SER A C 1
ATOM 867 O O . SER A 1 107 ? 1.821 -15.610 -7.522 1.00 65.25 107 SER A O 1
ATOM 869 N N . SER A 1 108 ? -0.180 -15.570 -6.487 1.00 62.62 108 SER A N 1
ATOM 870 C CA . SER A 1 108 ? 0.321 -15.535 -5.110 1.00 62.62 108 SER A CA 1
ATOM 871 C C . SER A 1 108 ? 0.921 -16.867 -4.646 1.00 62.62 108 SER A C 1
ATOM 873 O O . SER A 1 108 ? 1.743 -16.865 -3.740 1.00 62.62 108 SER A O 1
ATOM 875 N N . ASP A 1 109 ? 0.543 -18.007 -5.225 1.00 65.31 109 ASP A N 1
ATOM 876 C CA . ASP A 1 109 ? 0.750 -19.327 -4.593 1.00 65.31 109 ASP A CA 1
ATOM 877 C C . ASP A 1 109 ? 2.225 -19.703 -4.379 1.00 65.31 109 ASP A C 1
ATOM 879 O O . ASP A 1 109 ? 2.584 -20.379 -3.414 1.00 65.31 109 ASP A O 1
ATOM 883 N N . ASN A 1 110 ? 3.103 -19.216 -5.255 1.00 64.06 110 ASN A N 1
ATOM 884 C CA . ASN A 1 110 ? 4.540 -19.478 -5.191 1.00 64.06 110 ASN A CA 1
ATOM 885 C C . ASN A 1 110 ? 5.330 -18.361 -4.488 1.00 64.06 110 ASN A C 1
ATOM 887 O O . ASN A 1 110 ? 6.531 -18.519 -4.250 1.00 64.06 110 ASN A O 1
ATOM 891 N N . PHE A 1 111 ? 4.682 -17.243 -4.146 1.00 70.81 111 PHE A N 1
ATOM 892 C CA . PHE A 1 111 ? 5.350 -16.095 -3.540 1.00 70.81 111 PHE A CA 1
ATOM 893 C C . PHE A 1 111 ? 5.699 -16.348 -2.060 1.00 70.81 111 PHE A C 1
ATOM 895 O O . PHE A 1 111 ? 6.879 -16.277 -1.746 1.00 70.81 111 PHE A O 1
ATOM 902 N N . PRO A 1 112 ? 4.806 -16.799 -1.156 1.00 66.06 112 PRO A N 1
ATOM 903 C CA . PRO A 1 112 ? 5.173 -17.095 0.238 1.00 66.06 112 PRO A CA 1
ATOM 904 C C . PRO A 1 112 ? 6.289 -18.141 0.402 1.00 66.06 112 PRO A C 1
ATOM 906 O O . PRO A 1 112 ? 6.995 -18.146 1.404 1.00 66.06 112 PRO A O 1
ATOM 909 N N . GLN A 1 113 ? 6.461 -19.025 -0.587 1.00 66.69 113 GLN A N 1
ATOM 910 C CA . GLN A 1 113 ? 7.480 -20.082 -0.589 1.00 66.69 113 GLN A CA 1
ATOM 911 C C . GLN A 1 113 ? 8.868 -19.590 -1.035 1.00 66.69 113 GLN A C 1
ATOM 913 O O . GLN A 1 113 ? 9.801 -20.388 -1.104 1.00 66.69 113 GLN A O 1
ATOM 918 N N . GLY A 1 114 ? 9.018 -18.313 -1.403 1.00 66.50 114 GLY A N 1
ATOM 919 C CA . GLY A 1 114 ? 10.291 -17.767 -1.884 1.00 66.50 114 GLY A CA 1
ATOM 920 C C . GLY A 1 114 ? 10.672 -18.192 -3.304 1.00 66.50 114 GLY A C 1
ATOM 921 O O . GLY A 1 114 ? 11.730 -17.800 -3.790 1.00 66.50 114 GLY A O 1
ATOM 922 N N . LYS A 1 115 ? 9.820 -18.965 -3.994 1.00 66.69 115 LYS A N 1
ATOM 923 C CA . LYS A 1 115 ? 10.061 -19.410 -5.379 1.00 66.69 115 LYS A CA 1
ATOM 924 C C . LYS A 1 115 ? 9.999 -18.253 -6.373 1.00 66.69 115 LYS A C 1
ATOM 926 O O . LYS A 1 115 ? 10.619 -18.316 -7.427 1.00 66.69 115 LYS A O 1
ATOM 931 N N . ILE A 1 116 ? 9.251 -17.206 -6.028 1.00 69.50 116 ILE A N 1
ATOM 932 C CA . ILE A 1 116 ? 9.108 -15.979 -6.809 1.00 69.50 116 ILE A CA 1
ATOM 933 C C . ILE A 1 116 ? 9.490 -14.806 -5.912 1.00 69.50 116 ILE A C 1
ATOM 935 O O . ILE A 1 116 ? 9.108 -14.753 -4.740 1.00 69.50 116 ILE A O 1
ATOM 939 N N . ARG A 1 117 ? 10.285 -13.880 -6.453 1.00 75.56 117 ARG A N 1
ATOM 940 C CA . ARG A 1 117 ? 10.868 -12.763 -5.689 1.00 75.56 117 ARG A CA 1
ATOM 941 C C . ARG A 1 117 ? 10.140 -11.444 -5.902 1.00 75.56 117 ARG A C 1
ATOM 943 O O . ARG A 1 117 ? 10.177 -10.587 -5.024 1.00 75.56 117 ARG A O 1
ATOM 950 N N . LEU A 1 118 ? 9.467 -11.303 -7.040 1.00 79.69 118 LEU A N 1
ATOM 951 C CA . LEU A 1 118 ? 8.699 -10.121 -7.393 1.00 79.69 118 LEU A CA 1
ATOM 952 C C . LEU A 1 118 ? 7.246 -10.519 -7.674 1.00 79.69 118 LEU A C 1
ATOM 954 O O . LEU A 1 118 ? 6.971 -11.243 -8.627 1.00 79.69 118 LEU A O 1
ATOM 958 N N . LEU A 1 119 ? 6.315 -10.063 -6.844 1.00 82.25 119 LEU A N 1
ATOM 959 C CA . LEU A 1 119 ? 4.880 -10.266 -7.049 1.00 82.25 119 LEU A CA 1
ATOM 960 C C . LEU A 1 119 ? 4.277 -8.986 -7.628 1.00 82.25 119 LEU A C 1
ATOM 962 O O . LEU A 1 119 ? 4.378 -7.926 -7.015 1.00 82.25 119 LEU A O 1
ATOM 966 N N . ILE A 1 120 ? 3.660 -9.073 -8.805 1.00 83.75 120 ILE A N 1
ATOM 967 C CA . ILE A 1 120 ? 3.042 -7.920 -9.474 1.00 83.75 120 ILE A CA 1
ATOM 968 C C . ILE A 1 120 ? 1.531 -8.085 -9.393 1.00 83.75 120 ILE A C 1
ATOM 970 O O . ILE A 1 120 ? 0.977 -9.011 -9.984 1.00 83.75 120 ILE A O 1
ATOM 974 N N . ILE A 1 121 ? 0.863 -7.202 -8.653 1.00 84.12 121 ILE A N 1
ATOM 975 C CA . ILE A 1 121 ? -0.570 -7.326 -8.368 1.00 84.12 121 ILE A CA 1
ATOM 976 C C . ILE A 1 121 ? -1.289 -5.987 -8.440 1.00 84.12 121 ILE A C 1
ATOM 978 O O . ILE A 1 121 ? -0.678 -4.921 -8.418 1.00 84.12 121 ILE A O 1
ATOM 982 N N . THR A 1 122 ? -2.614 -6.046 -8.520 1.00 82.94 122 THR A N 1
ATOM 983 C CA . THR A 1 122 ? -3.475 -4.867 -8.435 1.00 82.94 122 THR A CA 1
ATOM 984 C C . THR A 1 122 ? -3.882 -4.569 -6.998 1.00 82.94 122 THR A C 1
ATOM 986 O O . THR A 1 122 ? -3.913 -5.467 -6.156 1.00 82.94 122 THR A O 1
ATOM 989 N N . ASP A 1 123 ? -4.298 -3.328 -6.739 1.00 72.12 123 ASP A N 1
ATOM 990 C CA . ASP A 1 123 ? -4.845 -2.897 -5.441 1.00 72.12 123 ASP A CA 1
ATOM 991 C C . ASP A 1 123 ? -6.064 -3.731 -4.987 1.00 72.12 123 ASP A C 1
ATOM 993 O O . ASP A 1 123 ? -6.305 -3.909 -3.794 1.00 72.12 123 ASP A O 1
ATOM 997 N N . ALA A 1 124 ? -6.814 -4.308 -5.931 1.00 64.81 124 ALA A N 1
ATOM 998 C CA . ALA A 1 124 ? -7.934 -5.205 -5.635 1.00 64.81 124 ALA A CA 1
ATOM 999 C C . ALA A 1 124 ? -7.493 -6.559 -5.040 1.00 64.81 124 ALA A C 1
ATOM 1001 O O . ALA A 1 124 ? -8.312 -7.271 -4.464 1.00 64.81 124 ALA A O 1
ATOM 1002 N N . SER A 1 125 ? -6.212 -6.913 -5.165 1.00 63.06 125 SER A N 1
ATOM 1003 C CA . SER A 1 125 ? -5.663 -8.218 -4.768 1.00 63.06 125 SER A CA 1
ATOM 1004 C C . SER A 1 125 ? -4.972 -8.193 -3.393 1.00 63.06 125 SER A C 1
ATOM 1006 O O . SER A 1 125 ? -4.363 -9.180 -2.994 1.00 63.06 125 SER A O 1
ATOM 1008 N N . VAL A 1 126 ? -5.027 -7.064 -2.673 1.00 59.66 126 VAL A N 1
ATOM 1009 C CA . VAL A 1 126 ? -4.189 -6.786 -1.481 1.00 59.66 126 VAL A CA 1
ATOM 1010 C C . VAL A 1 126 ? -4.860 -7.178 -0.161 1.00 59.66 126 VAL A C 1
ATOM 1012 O O . VAL A 1 126 ? -4.209 -7.243 0.882 1.00 59.66 126 VAL A O 1
ATOM 1015 N N . CYS A 1 127 ? -6.163 -7.462 -0.168 1.00 54.94 127 CYS A N 1
ATOM 1016 C CA . CYS A 1 127 ? -6.883 -7.823 1.050 1.00 54.94 127 CYS A CA 1
ATOM 1017 C C . CYS A 1 127 ? -6.399 -9.168 1.622 1.00 54.94 127 CYS A C 1
ATOM 1019 O O . CYS A 1 127 ? -6.728 -10.223 1.091 1.00 54.94 127 CYS A O 1
ATOM 1021 N N . GLY A 1 128 ? -5.689 -9.116 2.756 1.00 54.78 128 GLY A N 1
ATOM 1022 C CA . GLY A 1 128 ? -5.379 -10.289 3.584 1.00 54.78 128 GLY A CA 1
ATOM 1023 C C . GLY A 1 128 ? -4.064 -11.006 3.271 1.00 54.78 128 GLY A C 1
ATOM 1024 O O . GLY A 1 128 ? -3.869 -12.122 3.743 1.00 54.78 128 GLY A O 1
ATOM 1025 N N . LEU A 1 129 ? -3.161 -10.395 2.499 1.00 58.53 129 LEU A N 1
ATOM 1026 C CA . LEU A 1 129 ? -1.849 -10.977 2.214 1.00 58.53 129 LEU A CA 1
ATOM 1027 C C . LEU A 1 129 ? -0.907 -10.801 3.426 1.00 58.53 129 LEU A C 1
ATOM 1029 O O . LEU A 1 129 ? -0.329 -9.731 3.611 1.00 58.53 129 LEU A O 1
ATOM 1033 N N . ASP A 1 130 ? -0.765 -11.836 4.258 1.00 57.03 130 ASP A N 1
ATOM 1034 C CA . ASP A 1 130 ? 0.175 -11.855 5.390 1.00 57.03 130 ASP A CA 1
ATOM 1035 C C . ASP A 1 130 ? 1.490 -12.543 4.987 1.00 57.03 130 ASP A C 1
ATOM 1037 O O . ASP A 1 130 ? 1.546 -13.760 4.799 1.00 57.03 130 ASP A O 1
ATOM 1041 N N . ILE A 1 131 ? 2.546 -11.748 4.783 1.00 59.22 131 ILE A N 1
ATOM 1042 C CA . ILE A 1 131 ? 3.861 -12.222 4.329 1.00 59.22 131 ILE A CA 1
ATOM 1043 C C . ILE A 1 131 ? 4.924 -11.749 5.322 1.00 59.22 131 ILE A C 1
ATOM 1045 O O . ILE A 1 131 ? 5.348 -10.591 5.263 1.00 59.22 131 ILE A O 1
ATOM 1049 N N . PRO A 1 132 ? 5.421 -12.643 6.199 1.00 52.09 132 PRO A N 1
ATOM 1050 C CA . PRO A 1 132 ? 6.346 -12.285 7.277 1.00 52.09 132 PRO A CA 1
ATOM 1051 C C . PRO A 1 132 ? 7.680 -11.672 6.816 1.00 52.09 132 PRO A C 1
ATOM 1053 O O . PRO A 1 132 ? 8.380 -11.054 7.612 1.00 52.09 132 PRO A O 1
ATOM 1056 N N . GLN A 1 133 ? 8.060 -11.851 5.545 1.00 52.50 133 GLN A N 1
ATOM 1057 C CA . GLN A 1 133 ? 9.352 -11.424 4.981 1.00 52.50 133 GLN A CA 1
ATOM 1058 C C . GLN A 1 133 ? 9.247 -10.183 4.072 1.00 52.50 133 GLN A C 1
ATOM 1060 O O . GLN A 1 133 ? 10.173 -9.876 3.318 1.00 52.50 133 GLN A O 1
ATOM 1065 N N . PHE A 1 134 ? 8.125 -9.461 4.114 1.00 51.47 134 PHE A N 1
ATOM 1066 C CA . PHE A 1 134 ? 7.840 -8.392 3.161 1.00 51.47 134 PHE A CA 1
ATOM 1067 C C . PHE A 1 134 ? 8.707 -7.133 3.357 1.00 51.47 134 PHE A C 1
ATOM 1069 O O . PHE A 1 134 ? 8.654 -6.469 4.394 1.00 51.47 134 PHE A O 1
ATOM 1076 N N . LYS A 1 135 ? 9.442 -6.746 2.305 1.00 50.56 135 LYS A N 1
ATOM 1077 C CA . LYS A 1 135 ? 9.980 -5.390 2.112 1.00 50.56 135 LYS A CA 1
ATOM 1078 C C . LYS A 1 135 ? 9.310 -4.779 0.882 1.00 50.56 135 LYS A C 1
ATOM 1080 O O . LYS A 1 135 ? 9.672 -5.072 -0.257 1.00 50.56 135 LYS A O 1
ATOM 1085 N N . GLY A 1 136 ? 8.285 -3.967 1.115 1.00 44.88 136 GLY A N 1
ATOM 1086 C CA . GLY A 1 136 ? 7.516 -3.330 0.049 1.00 44.88 136 GLY A CA 1
ATOM 1087 C C . GLY A 1 136 ? 8.229 -2.148 -0.589 1.00 44.88 136 GLY A C 1
ATOM 1088 O O . GLY A 1 136 ? 8.739 -1.280 0.114 1.00 44.88 136 GLY A O 1
ATOM 1089 N N . LEU A 1 137 ? 8.189 -2.073 -1.919 1.00 45.75 137 LEU A N 1
ATOM 1090 C CA . LEU A 1 137 ? 8.374 -0.826 -2.655 1.00 45.75 137 LEU A CA 1
ATOM 1091 C C . LEU A 1 137 ? 6.980 -0.231 -2.878 1.00 45.75 137 LEU A C 1
ATOM 1093 O O . LEU A 1 137 ? 6.153 -0.785 -3.599 1.00 45.75 137 LEU A O 1
ATOM 1097 N N . GLY A 1 138 ? 6.690 0.851 -2.158 1.00 46.41 138 GLY A N 1
ATOM 1098 C CA . GLY A 1 138 ? 5.409 1.548 -2.222 1.00 46.41 138 GLY A CA 1
ATOM 1099 C C . GLY A 1 138 ? 5.221 2.353 -3.511 1.00 46.41 138 GLY A C 1
ATOM 1100 O O . GLY A 1 138 ? 6.150 2.581 -4.279 1.00 46.41 138 GLY A O 1
ATOM 1101 N N . ASN A 1 139 ? 3.978 2.787 -3.712 1.00 38.16 139 ASN A N 1
ATOM 1102 C CA . ASN A 1 139 ? 3.454 3.492 -4.881 1.00 38.16 139 ASN A CA 1
ATOM 1103 C C . ASN A 1 139 ? 4.386 4.616 -5.398 1.00 38.16 139 ASN A C 1
ATOM 1105 O O . ASN A 1 139 ? 4.601 5.616 -4.710 1.00 38.16 139 ASN A O 1
ATOM 1109 N N . ILE A 1 140 ? 4.899 4.477 -6.627 1.00 41.69 140 ILE A N 1
ATOM 1110 C CA . ILE A 1 140 ? 5.650 5.527 -7.332 1.00 41.69 140 ILE A CA 1
ATOM 1111 C C . ILE A 1 140 ? 4.620 6.492 -7.925 1.00 41.69 140 ILE A C 1
ATOM 1113 O O . ILE A 1 140 ? 4.198 6.341 -9.071 1.00 41.69 140 ILE A O 1
ATOM 1117 N N . ARG A 1 141 ? 4.162 7.456 -7.126 1.00 33.62 141 ARG A N 1
ATOM 1118 C CA . ARG A 1 141 ? 3.394 8.599 -7.630 1.00 33.62 141 ARG A CA 1
ATOM 1119 C C . ARG A 1 141 ? 4.276 9.844 -7.655 1.00 33.62 141 ARG A C 1
ATOM 1121 O O . ARG A 1 141 ? 4.979 10.124 -6.685 1.00 33.62 141 ARG A O 1
ATOM 1128 N N . SER A 1 142 ? 4.237 10.525 -8.798 1.00 33.25 142 SER A N 1
ATOM 1129 C CA . SER A 1 142 ? 4.696 11.898 -9.028 1.00 33.25 142 SER A CA 1
ATOM 1130 C C . SER A 1 142 ? 3.729 12.912 -8.440 1.00 33.25 142 SER A C 1
ATOM 1132 O O . SER A 1 142 ? 2.511 12.643 -8.571 1.00 33.25 142 SER A O 1
#

Radius of gyration: 20.73 Å; chains: 1; bounding box: 61×32×51 Å

Foldseek 3Di:
DDPPPPDDDDDDDDLDDDPVNVVVVVVVDDPVDDDDDDPPPPDPPSDDPPADADADDDPDPLCVLVVVVVVLVVPCPDPQQAAEEAEDADPVVLVSSVVPDPQEDCDPPCRLVSNHRYYYYYPVVPPPDDRPRYDYHDDHDD

Sequence (142 aa):
MFIVEKENVMIVFSATISYWLKKSLSRYMSQTNKSFINLIGDSQQKTAINVQHLSFKLNNIDKRAEIVLSLFEKYSNNINKSQSIVFCQTKQECDLLAKSNEIYSISSDNFPQGKIRLLIITDASVCGLDIPQFKGLGNIRS